Protein AF-A0A7W9KQ62-F1 (afdb_monomer)

Sequence (85 aa):
MDTITGRRLYALAFLEHHTRKLHITGVTAHPTAQWAIQQARNLVCNLGSRVESLRFLLRYRDSKYTVSFDAVFAAEEVKALLSVP

pLDDT: mean 92.34, std 5.01, range [73.69, 97.94]

Organism: NCBI:txid103725

Radius of gyration: 13.38 Å; Cα contacts (8 Å, |Δi|>4): 113; chains: 1; bounding box: 34×25×34 Å

Foldseek 3Di:
DADPVRQDKDWDWDQDVPVRDIDTQDIDSDQALVNLLVSLLSVCVVCDCVLLVAAEDEDEPDPSCDPSSQVSSVVSNHYYDYDDD

Secondary structure (DSSP, 8-state):
-B-TTS-B-EEEEEEETTTTEEEEEEEESS--HHHHHHHHHHHHHHHGGGGGG--EEEE---TTS-HHHHHHHHTTTPEEEEPP-

Structure (mmCIF, N/CA/C/O backbone):
data_AF-A0A7W9KQ62-F1
#
_entry.id   AF-A0A7W9KQ62-F1
#
loop_
_atom_site.group_PDB
_atom_site.id
_atom_site.type_symbol
_atom_site.label_atom_id
_atom_site.label_alt_id
_atom_site.label_comp_id
_atom_site.label_asym_id
_atom_site.label_entity_id
_atom_site.label_seq_id
_atom_site.pdbx_PDB_ins_code
_atom_site.Cartn_x
_atom_site.Cartn_y
_atom_site.Cartn_z
_atom_site.occupancy
_atom_site.B_iso_or_equiv
_atom_site.auth_seq_id
_atom_site.auth_comp_id
_atom_site.auth_asym_id
_atom_site.auth_atom_id
_atom_site.pdbx_PDB_model_num
ATOM 1 N N . MET A 1 1 ? 7.206 9.383 -10.064 1.00 79.56 1 MET A N 1
ATOM 2 C CA . MET A 1 1 ? 8.204 10.451 -9.885 1.00 79.56 1 MET A CA 1
ATOM 3 C C . MET A 1 1 ? 9.347 10.158 -10.829 1.00 79.56 1 MET A C 1
ATOM 5 O O . MET A 1 1 ? 9.822 9.026 -10.852 1.00 79.56 1 MET A O 1
ATOM 9 N N . ASP A 1 2 ? 9.710 11.132 -11.646 1.00 81.06 2 ASP A N 1
ATOM 10 C CA . ASP A 1 2 ? 10.792 10.978 -12.610 1.00 81.06 2 ASP A CA 1
ATOM 11 C C . ASP A 1 2 ? 12.082 11.482 -11.967 1.00 81.06 2 ASP A C 1
ATOM 13 O O . ASP A 1 2 ? 12.100 12.526 -11.312 1.00 81.06 2 ASP A O 1
ATOM 17 N N . THR A 1 3 ? 13.143 10.688 -12.060 1.00 83.31 3 THR A N 1
ATOM 18 C CA . THR A 1 3 ? 14.456 11.059 -11.534 1.00 83.31 3 THR A CA 1
ATOM 19 C C . THR A 1 3 ? 15.245 11.832 -12.583 1.00 83.31 3 THR A C 1
ATOM 21 O O . THR A 1 3 ? 15.037 11.670 -13.784 1.00 83.31 3 THR A O 1
ATOM 24 N N . ILE A 1 4 ? 16.244 12.597 -12.137 1.00 77.31 4 ILE A N 1
ATOM 25 C CA . ILE A 1 4 ? 17.213 13.277 -13.016 1.00 77.31 4 ILE A CA 1
ATOM 26 C C . ILE A 1 4 ? 17.947 12.319 -13.975 1.00 77.31 4 ILE A C 1
ATOM 28 O O . ILE A 1 4 ? 18.476 12.741 -14.994 1.00 77.31 4 ILE A O 1
ATOM 32 N N . THR A 1 5 ? 17.963 11.019 -13.662 1.00 82.56 5 THR A N 1
ATOM 33 C CA . THR A 1 5 ? 18.557 9.949 -14.479 1.00 82.56 5 THR A CA 1
ATOM 34 C C . THR A 1 5 ? 17.578 9.322 -15.479 1.00 82.56 5 THR A C 1
ATOM 36 O O . THR A 1 5 ? 17.898 8.297 -16.078 1.00 82.56 5 THR A O 1
ATOM 39 N N . GLY A 1 6 ? 16.377 9.888 -15.641 1.00 81.75 6 GLY A N 1
ATOM 40 C CA . GLY A 1 6 ? 15.351 9.389 -16.563 1.00 81.75 6 GLY A CA 1
ATOM 41 C C . GLY A 1 6 ? 14.659 8.102 -16.100 1.00 81.75 6 GLY A C 1
ATOM 42 O O . GLY A 1 6 ? 14.027 7.420 -16.904 1.00 81.75 6 GLY A O 1
ATOM 43 N N . ARG A 1 7 ? 14.775 7.733 -14.816 1.00 86.56 7 ARG A N 1
ATOM 44 C CA . ARG A 1 7 ? 14.099 6.556 -14.254 1.00 86.56 7 ARG A CA 1
ATOM 45 C C . ARG A 1 7 ? 12.796 6.966 -13.588 1.00 86.56 7 ARG A C 1
ATOM 47 O O . ARG A 1 7 ? 12.743 7.931 -12.830 1.00 86.56 7 ARG A O 1
ATOM 54 N N . ARG A 1 8 ? 11.752 6.176 -13.820 1.00 91.38 8 ARG A N 1
ATOM 55 C CA . ARG A 1 8 ? 10.460 6.363 -13.165 1.00 91.38 8 ARG A CA 1
ATOM 56 C C . ARG A 1 8 ? 10.395 5.536 -11.892 1.00 91.38 8 ARG A C 1
ATOM 58 O O . ARG A 1 8 ? 10.533 4.317 -11.930 1.00 91.38 8 ARG A O 1
ATOM 65 N N . LEU A 1 9 ? 10.161 6.202 -10.769 1.00 93.31 9 LEU A N 1
ATOM 66 C CA . LEU A 1 9 ? 9.856 5.559 -9.497 1.00 93.31 9 LEU A CA 1
ATOM 67 C C . LEU A 1 9 ? 8.375 5.733 -9.160 1.00 93.31 9 LEU A C 1
ATOM 69 O O . LEU A 1 9 ? 7.745 6.747 -9.479 1.00 93.31 9 LEU A O 1
ATOM 73 N N . TYR A 1 10 ? 7.834 4.747 -8.467 1.00 92.25 10 TYR A N 1
ATOM 74 C CA . TYR A 1 10 ? 6.457 4.684 -8.013 1.00 92.25 10 TYR A CA 1
ATOM 75 C C . TYR A 1 10 ? 6.448 4.641 -6.492 1.00 92.25 10 TYR A C 1
ATOM 77 O O . TYR A 1 10 ? 7.187 3.864 -5.894 1.00 92.25 10 TYR A O 1
ATOM 85 N N . ALA A 1 11 ? 5.617 5.477 -5.877 1.00 94.25 11 ALA A N 1
ATOM 86 C CA . ALA A 1 11 ? 5.332 5.415 -4.451 1.00 94.25 11 ALA A CA 1
ATOM 87 C C . ALA A 1 11 ? 3.960 4.778 -4.244 1.00 94.25 11 ALA A C 1
ATOM 89 O O . ALA A 1 11 ? 3.030 5.088 -4.992 1.00 94.25 11 ALA A O 1
ATOM 90 N N . LEU A 1 12 ? 3.829 3.932 -3.223 1.00 94.81 12 LEU A N 1
ATOM 91 C CA . LEU A 1 12 ? 2.517 3.529 -2.729 1.00 94.81 12 LEU A CA 1
ATOM 92 C C . LEU A 1 12 ? 2.145 4.422 -1.550 1.00 94.81 12 LEU A C 1
ATOM 94 O O . LEU A 1 12 ? 2.930 4.579 -0.612 1.00 94.81 12 LEU A O 1
ATOM 98 N N . ALA A 1 13 ? 0.963 5.024 -1.634 1.00 93.50 13 ALA A N 1
ATOM 99 C CA . ALA A 1 13 ? 0.473 5.963 -0.645 1.00 93.50 13 ALA A CA 1
ATOM 100 C C . ALA A 1 13 ? -0.978 5.655 -0.268 1.00 93.50 13 ALA A C 1
ATOM 102 O O . ALA A 1 13 ? -1.780 5.271 -1.120 1.00 93.50 13 ALA A O 1
ATOM 103 N N . PHE A 1 14 ? -1.301 5.867 1.002 1.00 94.00 14 PHE A N 1
ATOM 104 C CA . PHE A 1 14 ? -2.627 5.691 1.581 1.00 94.00 14 PHE A CA 1
ATOM 105 C C . PHE A 1 14 ? -3.028 6.985 2.270 1.00 94.00 14 PHE A C 1
ATOM 107 O O . PHE A 1 14 ? -2.270 7.519 3.076 1.00 94.00 14 PHE A O 1
ATOM 114 N N . LEU A 1 15 ? -4.206 7.504 1.944 1.00 93.88 15 LEU A N 1
ATOM 115 C CA . LEU A 1 15 ? -4.740 8.696 2.585 1.00 93.88 15 LEU A CA 1
ATOM 116 C C . LEU A 1 15 ? -5.792 8.273 3.605 1.00 93.88 15 LEU A C 1
ATOM 118 O O . LEU A 1 15 ? -6.847 7.757 3.236 1.00 93.88 15 LEU A O 1
ATOM 122 N N . GLU A 1 16 ? -5.517 8.513 4.880 1.00 92.94 16 GLU A N 1
ATOM 123 C CA . GLU A 1 16 ? -6.515 8.361 5.928 1.00 92.94 16 GLU A CA 1
ATOM 124 C C . GLU A 1 16 ? -7.554 9.480 5.778 1.00 92.94 16 GLU A C 1
ATOM 126 O O . GLU A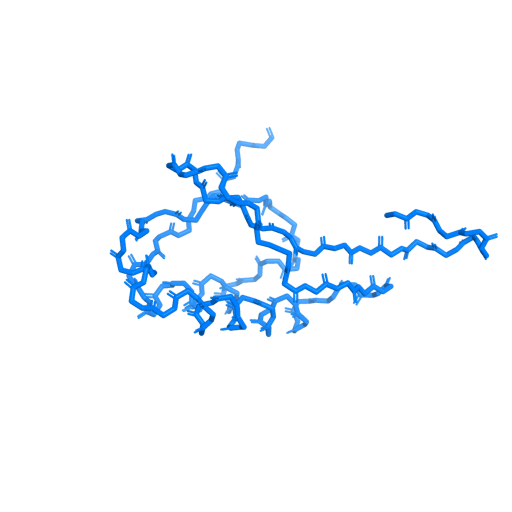 1 16 ? -7.242 10.661 5.923 1.00 92.94 16 GLU A O 1
ATOM 131 N N . HIS A 1 17 ? -8.797 9.126 5.445 1.00 90.38 17 HIS A N 1
ATOM 132 C CA . HIS A 1 17 ? -9.806 10.112 5.046 1.00 90.38 17 HIS A CA 1
ATOM 133 C C . HIS A 1 17 ? -10.165 11.101 6.167 1.00 90.38 17 HIS A C 1
ATOM 135 O O . HIS A 1 17 ? -10.292 12.298 5.916 1.00 90.38 17 HIS A O 1
ATOM 141 N N . HIS A 1 18 ? -10.318 10.615 7.404 1.00 87.69 18 HIS A N 1
ATOM 142 C CA . HIS A 1 18 ? -10.775 11.443 8.523 1.00 87.69 18 HIS A CA 1
ATOM 143 C C . HIS A 1 18 ? -9.736 12.494 8.936 1.00 87.69 18 HIS A C 1
ATOM 145 O O . HIS A 1 18 ? -10.065 13.666 9.098 1.00 87.69 18 HIS A O 1
ATOM 151 N N . THR A 1 19 ? -8.474 12.086 9.057 1.00 90.31 19 THR A N 1
ATOM 152 C CA . THR A 1 19 ? -7.370 12.950 9.504 1.00 90.31 19 THR A CA 1
ATOM 153 C C . THR A 1 19 ? -6.642 13.636 8.351 1.00 90.31 19 THR A C 1
ATOM 155 O O . THR A 1 19 ? -5.798 14.500 8.582 1.00 90.31 19 THR A O 1
ATOM 158 N N . ARG A 1 20 ? -6.938 13.241 7.104 1.00 91.81 20 ARG A N 1
ATOM 159 C CA . ARG A 1 20 ? -6.191 13.611 5.891 1.00 91.81 20 ARG A CA 1
ATOM 160 C C . ARG A 1 20 ? -4.698 13.291 5.993 1.00 91.81 20 ARG A C 1
ATOM 162 O O . ARG A 1 20 ? -3.876 13.925 5.329 1.00 91.81 20 ARG A O 1
ATOM 169 N N . LYS A 1 21 ? -4.331 12.310 6.820 1.00 92.06 21 LYS A N 1
ATOM 170 C CA . LYS A 1 21 ? -2.943 11.894 6.982 1.00 92.06 21 LYS A CA 1
ATOM 171 C C . LYS A 1 21 ? -2.533 11.012 5.808 1.00 92.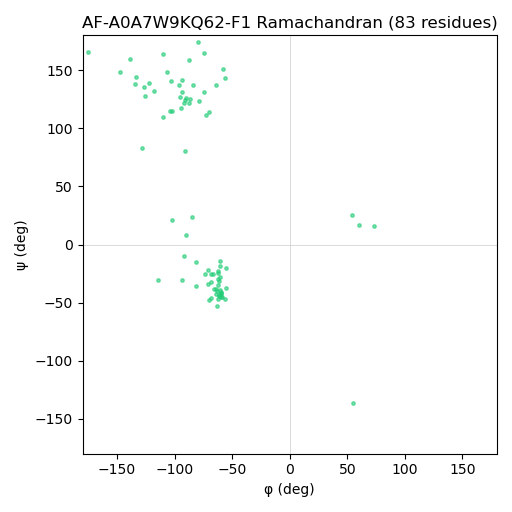06 21 LYS A C 1
ATOM 173 O O . LYS A 1 21 ? -3.162 9.994 5.529 1.00 92.06 21 LYS A O 1
ATOM 178 N N . LEU A 1 22 ? -1.471 11.411 5.112 1.00 93.19 22 LEU A N 1
ATOM 179 C CA . LEU A 1 22 ? -0.889 10.623 4.030 1.00 93.19 22 LEU A CA 1
ATOM 180 C C . LEU A 1 22 ? 0.181 9.680 4.588 1.00 93.19 22 LEU A C 1
ATOM 182 O O . LEU A 1 22 ? 1.134 10.116 5.232 1.00 93.19 22 LEU A O 1
ATOM 186 N N . HIS A 1 23 ? 0.045 8.394 4.296 1.00 92.94 23 HIS A N 1
ATOM 187 C CA . HIS A 1 23 ? 0.989 7.343 4.646 1.00 92.94 23 HIS A CA 1
ATOM 188 C C . HIS A 1 23 ? 1.671 6.848 3.376 1.00 92.94 23 HIS A C 1
ATOM 190 O O . HIS A 1 23 ? 1.040 6.195 2.548 1.00 92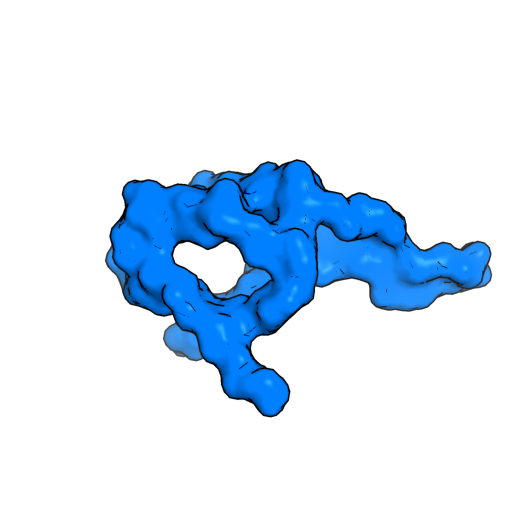.94 23 HIS A O 1
ATOM 196 N N . ILE A 1 24 ? 2.957 7.150 3.215 1.00 93.75 24 ILE A N 1
ATOM 197 C CA . ILE A 1 24 ? 3.774 6.601 2.129 1.00 93.75 24 ILE A CA 1
ATOM 198 C C . ILE A 1 24 ? 4.491 5.374 2.677 1.00 93.75 24 ILE A C 1
ATOM 200 O O . ILE A 1 24 ? 5.275 5.485 3.615 1.00 93.75 24 ILE A O 1
ATOM 204 N N . THR A 1 25 ? 4.212 4.204 2.112 1.00 93.75 25 THR A N 1
ATOM 205 C CA . THR A 1 25 ? 4.713 2.930 2.652 1.00 93.75 25 THR A CA 1
ATOM 206 C C . THR A 1 25 ? 6.023 2.504 2.003 1.00 93.75 25 THR A C 1
ATOM 208 O O . THR A 1 25 ? 6.864 1.899 2.658 1.00 93.75 25 THR A O 1
ATOM 211 N N . GLY A 1 26 ? 6.237 2.867 0.735 1.00 93.12 26 GLY A N 1
ATOM 212 C CA . GLY A 1 26 ? 7.481 2.565 0.038 1.00 93.12 26 GLY A CA 1
ATOM 213 C C . GLY A 1 26 ? 7.563 3.175 -1.356 1.00 93.12 26 GLY A C 1
ATOM 214 O O . GLY A 1 26 ? 6.557 3.595 -1.933 1.00 93.12 26 GLY A O 1
ATOM 215 N N . VAL A 1 27 ? 8.782 3.176 -1.902 1.00 95.06 27 VAL A N 1
ATOM 216 C CA . VAL A 1 27 ? 9.109 3.649 -3.253 1.00 95.06 27 VAL A CA 1
ATOM 217 C C . VAL A 1 27 ? 9.860 2.554 -4.012 1.00 95.06 27 VAL A C 1
ATOM 219 O O . VAL A 1 27 ? 10.761 1.927 -3.463 1.00 95.06 27 VAL A O 1
ATOM 222 N N . THR A 1 28 ? 9.498 2.310 -5.272 1.00 94.38 28 THR A N 1
ATOM 223 C CA . THR A 1 28 ? 10.140 1.299 -6.127 1.00 94.38 28 THR A CA 1
ATOM 224 C C . THR A 1 28 ? 10.139 1.712 -7.597 1.00 94.38 28 THR A C 1
ATOM 226 O O . THR A 1 28 ? 9.215 2.369 -8.069 1.00 94.38 28 THR A O 1
ATOM 229 N N . ALA A 1 29 ? 11.157 1.294 -8.350 1.00 94.50 29 ALA A N 1
ATOM 230 C CA . ALA A 1 29 ? 11.146 1.390 -9.813 1.00 94.50 29 ALA A CA 1
ATOM 231 C C . ALA A 1 29 ? 10.202 0.356 -10.456 1.00 94.50 29 ALA A C 1
ATOM 233 O O . ALA A 1 29 ? 9.684 0.577 -11.546 1.00 94.50 29 ALA A O 1
ATOM 234 N N . HIS A 1 30 ? 9.953 -0.759 -9.763 1.00 93.56 30 HIS A N 1
ATOM 235 C CA . HIS A 1 30 ? 9.220 -1.911 -10.285 1.00 93.56 30 HIS A CA 1
ATOM 236 C C . HIS A 1 30 ? 8.100 -2.298 -9.310 1.00 93.56 30 HIS A C 1
ATOM 238 O O . HIS A 1 30 ? 8.294 -3.162 -8.450 1.00 93.56 30 HIS A O 1
ATOM 244 N N . PRO A 1 31 ? 6.934 -1.633 -9.375 1.00 93.81 31 PRO A N 1
ATOM 245 C CA . PRO A 1 31 ? 5.809 -1.967 -8.515 1.00 93.81 31 PRO A CA 1
ATOM 246 C C . PRO A 1 31 ? 5.193 -3.291 -8.980 1.00 93.81 31 PRO A C 1
ATOM 248 O O . PRO A 1 31 ? 4.602 -3.378 -10.056 1.00 93.81 31 PRO A O 1
ATOM 251 N N . THR A 1 32 ? 5.339 -4.331 -8.161 1.00 96.31 32 THR A N 1
ATOM 252 C CA . THR A 1 32 ? 4.742 -5.657 -8.377 1.00 96.31 32 THR A CA 1
ATOM 253 C C . THR A 1 32 ? 3.631 -5.918 -7.362 1.00 96.31 32 THR A C 1
ATOM 255 O O . THR A 1 32 ? 3.554 -5.248 -6.330 1.0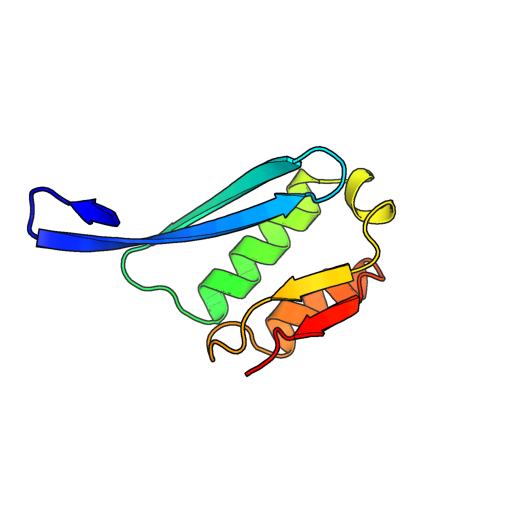0 96.31 32 THR A O 1
ATOM 258 N N . ALA A 1 33 ? 2.786 -6.919 -7.621 1.00 96.88 33 ALA A N 1
ATOM 259 C CA . ALA A 1 33 ? 1.756 -7.336 -6.669 1.00 96.88 33 ALA A CA 1
ATOM 260 C C . ALA A 1 33 ? 2.357 -7.780 -5.323 1.00 96.88 33 ALA A C 1
ATOM 262 O O . ALA A 1 33 ? 1.908 -7.338 -4.270 1.00 96.88 33 ALA A O 1
ATOM 263 N N . GLN A 1 34 ? 3.425 -8.588 -5.344 1.00 97.62 34 GLN A N 1
ATOM 264 C CA . GLN A 1 34 ? 4.114 -9.027 -4.124 1.00 97.62 34 GLN A CA 1
ATOM 265 C C . GLN A 1 34 ? 4.652 -7.843 -3.315 1.00 97.62 34 GLN A C 1
ATOM 267 O O . GLN A 1 34 ? 4.506 -7.804 -2.093 1.00 97.62 34 GLN A O 1
ATOM 272 N N . TRP A 1 35 ? 5.246 -6.858 -3.995 1.00 97.62 35 TRP A N 1
ATOM 273 C CA . TRP A 1 35 ? 5.711 -5.644 -3.338 1.00 97.62 35 TRP A CA 1
ATOM 274 C C . TRP A 1 35 ? 4.545 -4.874 -2.707 1.00 97.62 35 TRP A C 1
ATOM 276 O O . TRP A 1 35 ? 4.633 -4.519 -1.533 1.00 97.62 35 TRP A O 1
ATOM 286 N N . ALA A 1 36 ? 3.437 -4.683 -3.432 1.00 97.38 36 ALA A N 1
ATOM 287 C CA . ALA A 1 36 ? 2.253 -3.992 -2.921 1.00 97.38 36 ALA A CA 1
ATOM 288 C C . ALA A 1 36 ? 1.659 -4.689 -1.684 1.00 97.38 36 ALA A C 1
ATOM 290 O O . ALA A 1 36 ? 1.329 -4.015 -0.710 1.00 97.38 36 ALA A O 1
ATOM 291 N N . ILE A 1 37 ? 1.585 -6.026 -1.677 1.00 97.94 37 ILE A N 1
ATOM 292 C CA . ILE A 1 37 ? 1.125 -6.815 -0.519 1.00 97.94 37 ILE A CA 1
ATOM 293 C C . ILE A 1 37 ? 2.014 -6.551 0.699 1.00 97.94 37 ILE A C 1
ATOM 295 O O . ILE A 1 37 ? 1.508 -6.315 1.795 1.00 97.94 37 ILE A O 1
ATOM 299 N N . GLN A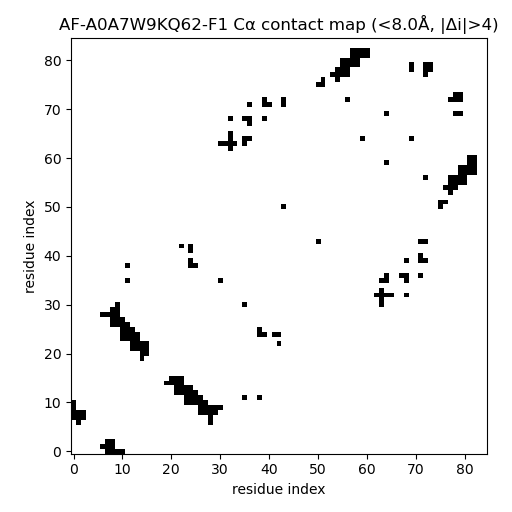 1 38 ? 3.338 -6.550 0.523 1.00 97.50 38 GLN A N 1
ATOM 300 C CA . GLN A 1 38 ? 4.243 -6.273 1.636 1.00 97.50 38 GLN A CA 1
ATOM 301 C C . GLN A 1 38 ? 4.091 -4.836 2.146 1.00 97.50 38 GLN A C 1
ATOM 303 O O . GLN A 1 38 ? 4.108 -4.606 3.351 1.00 97.50 38 GLN A O 1
ATOM 308 N N . GLN A 1 39 ? 3.885 -3.873 1.247 1.00 97.44 39 GLN A N 1
ATOM 309 C CA . GLN A 1 39 ? 3.627 -2.491 1.635 1.00 97.44 39 GLN A CA 1
ATOM 310 C C . GLN A 1 39 ? 2.312 -2.327 2.413 1.00 97.44 39 GLN A C 1
ATOM 312 O O . GLN A 1 39 ? 2.285 -1.585 3.393 1.00 97.44 39 GLN A O 1
ATOM 317 N N . ALA A 1 40 ? 1.253 -3.051 2.040 1.00 96.44 40 ALA A N 1
ATOM 318 C CA . ALA A 1 40 ? 0.008 -3.089 2.807 1.00 96.44 40 ALA A CA 1
ATOM 319 C C . ALA A 1 40 ? 0.223 -3.645 4.222 1.00 96.44 40 ALA A C 1
ATOM 321 O O . ALA A 1 40 ? -0.241 -3.052 5.191 1.00 96.44 40 ALA A O 1
ATOM 322 N N . ARG A 1 41 ? 0.991 -4.734 4.362 1.00 96.19 41 ARG A N 1
ATOM 323 C CA . ARG A 1 41 ? 1.322 -5.308 5.681 1.00 96.19 41 ARG A CA 1
ATOM 324 C C . ARG A 1 41 ? 2.097 -4.322 6.546 1.00 96.19 41 ARG A C 1
ATOM 326 O O . ARG A 1 41 ? 1.796 -4.165 7.725 1.00 96.19 41 ARG A O 1
ATOM 333 N N . ASN A 1 42 ? 3.070 -3.634 5.948 1.00 95.56 42 ASN A N 1
ATOM 334 C CA . ASN A 1 42 ? 3.845 -2.611 6.640 1.00 95.56 42 ASN A CA 1
ATOM 335 C C . ASN A 1 42 ? 2.945 -1.470 7.137 1.00 95.56 42 ASN A C 1
ATOM 337 O O . ASN A 1 42 ? 3.147 -0.986 8.247 1.00 95.56 42 ASN A O 1
ATOM 341 N N . LEU A 1 43 ? 1.945 -1.058 6.346 1.00 94.88 43 LEU A N 1
ATOM 342 C CA . LEU A 1 43 ? 0.981 -0.039 6.759 1.00 94.88 43 LEU A CA 1
ATOM 343 C C . LEU A 1 43 ? 0.152 -0.489 7.956 1.00 94.88 43 LEU A C 1
ATOM 345 O O . LEU A 1 43 ? 0.091 0.244 8.935 1.00 94.88 43 LEU A O 1
ATOM 349 N N . VAL A 1 44 ? -0.478 -1.663 7.874 1.00 94.50 44 VAL A N 1
ATOM 350 C CA . VAL A 1 44 ? -1.313 -2.201 8.959 1.00 94.50 44 VAL A CA 1
ATOM 351 C C . VAL A 1 44 ? -0.503 -2.291 10.253 1.00 94.50 44 VAL A C 1
ATOM 353 O O . VAL A 1 44 ? -0.919 -1.766 11.282 1.00 94.50 44 VAL A O 1
ATOM 356 N N . CYS A 1 45 ? 0.718 -2.825 10.171 1.00 93.06 45 CYS A N 1
ATOM 357 C CA . CYS A 1 45 ? 1.640 -2.882 11.302 1.00 93.06 45 CYS A CA 1
ATOM 358 C C . CYS A 1 45 ? 1.983 -1.483 11.858 1.00 93.06 45 CYS A C 1
ATOM 360 O O . CYS A 1 45 ? 2.015 -1.287 13.069 1.00 93.06 45 CYS A O 1
ATOM 362 N N . ASN A 1 46 ? 2.198 -0.484 10.992 1.00 91.75 46 ASN A N 1
ATOM 363 C CA . ASN A 1 46 ? 2.499 0.890 11.410 1.00 91.75 46 ASN A CA 1
ATOM 364 C C . ASN A 1 46 ? 1.294 1.614 12.034 1.00 91.75 46 ASN A C 1
ATOM 366 O O . ASN A 1 46 ? 1.470 2.434 12.935 1.00 91.75 46 ASN A O 1
ATOM 370 N N . LEU A 1 47 ? 0.081 1.333 11.553 1.00 90.12 47 LEU A N 1
ATOM 371 C CA . LEU A 1 47 ? -1.150 1.895 12.102 1.00 90.12 47 LEU A CA 1
ATOM 372 C C . LEU A 1 47 ? -1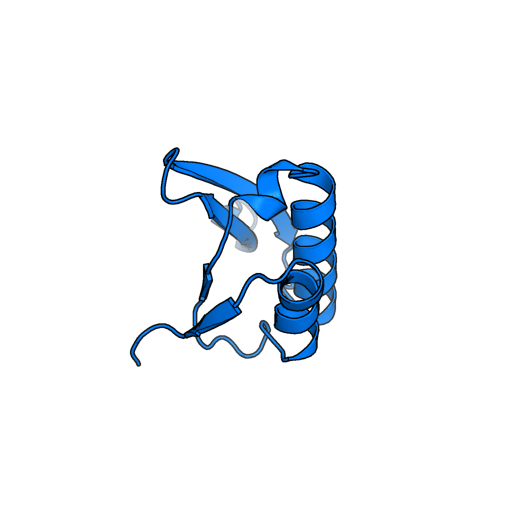.441 1.344 13.503 1.00 90.12 47 LEU A C 1
ATOM 374 O O . LEU A 1 47 ? -1.978 2.083 14.334 1.00 90.12 47 LEU A O 1
ATOM 378 N N . GLY A 1 48 ? -1.063 0.092 13.782 1.00 89.19 48 GLY A N 1
ATOM 379 C CA . GLY A 1 48 ? -1.366 -0.570 15.051 1.00 89.19 48 GLY A CA 1
ATOM 380 C C . GLY A 1 48 ? -2.870 -0.531 15.328 1.00 89.19 48 GLY A C 1
ATOM 381 O O . GLY A 1 48 ? -3.666 -0.662 14.404 1.00 89.19 48 GLY A O 1
ATOM 382 N N . SER A 1 49 ? -3.272 -0.225 16.565 1.00 86.44 49 SER A N 1
ATOM 383 C CA . SER A 1 49 ? -4.695 -0.135 16.949 1.00 86.44 49 SER A CA 1
ATOM 384 C C . SER A 1 49 ? -5.501 0.919 16.180 1.00 86.44 49 SER A C 1
ATOM 386 O O . SER A 1 49 ? -6.727 0.897 16.194 1.00 86.44 49 SER A O 1
ATOM 388 N N . ARG A 1 50 ? -4.855 1.848 15.458 1.00 85.19 50 ARG A N 1
ATOM 389 C CA . ARG A 1 50 ? -5.580 2.817 14.617 1.00 85.19 50 ARG A CA 1
ATOM 390 C C . ARG A 1 50 ? -6.293 2.143 13.450 1.00 85.19 50 ARG A C 1
ATOM 392 O O . ARG A 1 50 ? -7.272 2.703 12.961 1.00 85.19 50 ARG A O 1
ATOM 399 N N . VAL A 1 51 ? -5.821 0.976 13.002 1.00 86.81 51 VAL A N 1
ATOM 400 C CA . VAL A 1 51 ? -6.453 0.237 11.902 1.00 86.81 51 VAL A CA 1
ATOM 401 C C . VAL A 1 51 ? -7.893 -0.162 12.242 1.00 86.81 51 VAL A C 1
ATOM 403 O O . VAL A 1 51 ? -8.745 -0.092 11.366 1.00 86.81 51 VAL A O 1
ATOM 406 N N . GLU A 1 52 ? -8.194 -0.412 13.521 1.00 85.44 52 GLU A N 1
ATOM 407 C CA . GLU A 1 52 ? -9.532 -0.766 14.028 1.00 85.44 52 GLU A CA 1
ATOM 408 C C . GLU A 1 52 ? -10.572 0.348 13.805 1.00 85.44 52 GLU A C 1
ATOM 410 O O . GLU A 1 52 ? -11.778 0.109 13.762 1.00 85.44 52 GLU A O 1
ATOM 415 N N . SER A 1 53 ? -10.120 1.598 13.648 1.00 86.69 53 SER A N 1
ATOM 416 C CA . SER A 1 53 ? -11.002 2.731 13.337 1.00 86.69 53 SER A CA 1
ATOM 417 C C . SER A 1 53 ? -11.346 2.839 11.845 1.00 86.69 53 SER A C 1
ATOM 419 O O . SER A 1 53 ? -12.284 3.553 11.466 1.00 86.69 53 SER A O 1
ATOM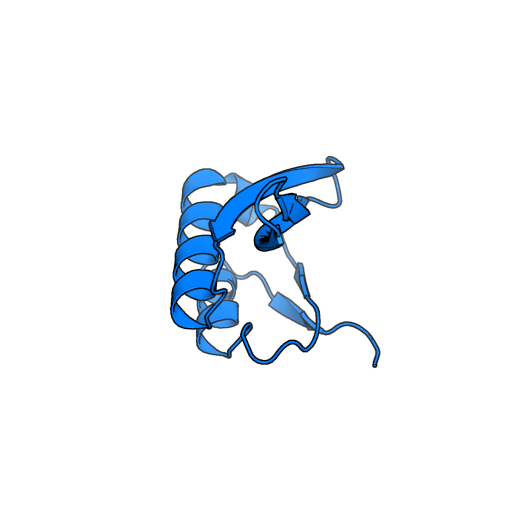 421 N N . LEU A 1 54 ? -10.600 2.140 10.986 1.00 90.31 54 LEU A N 1
ATOM 422 C CA . LEU A 1 54 ? -10.812 2.124 9.546 1.00 90.31 54 LEU A CA 1
ATOM 423 C C . LEU A 1 54 ? -11.884 1.091 9.201 1.00 90.31 54 LEU A C 1
ATOM 425 O O . LEU A 1 54 ? -11.894 -0.017 9.711 1.00 90.31 54 LEU A O 1
ATOM 429 N N . ARG A 1 55 ? -12.796 1.451 8.293 1.00 93.06 55 ARG A N 1
ATOM 430 C CA . ARG A 1 55 ? -13.868 0.541 7.837 1.00 93.06 55 ARG A CA 1
ATOM 431 C C . ARG A 1 55 ? -13.738 0.154 6.375 1.00 93.06 55 ARG A C 1
ATOM 433 O O . ARG A 1 55 ? -14.145 -0.932 5.973 1.00 93.06 55 ARG A O 1
ATOM 440 N N . PHE A 1 56 ? -13.186 1.059 5.572 1.00 95.00 56 PHE A N 1
ATOM 441 C CA . PHE A 1 56 ? -13.107 0.900 4.130 1.00 95.00 56 PHE A CA 1
ATOM 442 C C . PHE A 1 56 ? -11.718 1.250 3.616 1.00 95.00 56 PHE A C 1
ATOM 444 O O . PHE A 1 56 ? -11.142 2.269 3.996 1.00 95.00 56 PHE A O 1
ATOM 451 N N . LEU A 1 57 ? -11.236 0.437 2.684 1.00 95.50 57 LEU A N 1
ATOM 452 C CA . LEU A 1 57 ? -10.124 0.765 1.808 1.00 95.50 57 LEU A CA 1
ATOM 453 C C . LEU A 1 57 ? -10.689 1.097 0.429 1.00 95.50 57 LEU A C 1
ATOM 455 O O . LEU A 1 57 ? -11.213 0.215 -0.243 1.00 95.50 57 LEU A O 1
ATOM 459 N N . LEU A 1 58 ? -10.548 2.343 -0.022 1.00 94.69 58 LEU A N 1
ATOM 460 C CA . LEU A 1 58 ? -10.835 2.701 -1.409 1.00 94.69 58 LEU A CA 1
ATOM 461 C C . LEU A 1 58 ? -9.561 2.560 -2.240 1.00 94.69 58 LEU A C 1
ATOM 463 O O . LEU A 1 58 ? -8.546 3.188 -1.934 1.00 94.69 58 LEU A O 1
ATOM 467 N N . ARG A 1 59 ? -9.613 1.767 -3.309 1.00 94.25 59 ARG A N 1
ATOM 468 C CA . ARG A 1 59 ? -8.472 1.592 -4.212 1.00 94.25 59 ARG A CA 1
ATOM 469 C C . ARG A 1 59 ? -8.872 1.560 -5.681 1.00 94.25 59 ARG A C 1
ATOM 471 O O . ARG A 1 59 ? -10.006 1.249 -6.041 1.00 94.25 59 ARG A O 1
ATOM 478 N N . TYR A 1 60 ? -7.890 1.824 -6.536 1.00 90.25 60 TYR A N 1
ATOM 479 C CA . TYR A 1 60 ? -8.020 1.679 -7.982 1.00 90.25 60 TYR A CA 1
ATOM 480 C C . TYR A 1 60 ? -8.010 0.208 -8.417 1.00 90.25 60 TYR A C 1
ATOM 482 O O . TYR A 1 60 ? -7.592 -0.690 -7.678 1.00 90.25 60 TYR A O 1
ATOM 490 N N . ARG A 1 61 ? -8.438 -0.030 -9.658 1.00 90.94 61 ARG A N 1
ATOM 491 C CA . ARG A 1 61 ? -8.512 -1.356 -10.295 1.00 90.94 61 ARG A CA 1
ATOM 492 C C . ARG A 1 61 ? -7.192 -1.817 -10.939 1.00 90.94 61 ARG A C 1
ATOM 494 O O . ARG A 1 61 ? -7.212 -2.641 -11.845 1.00 90.94 61 ARG A O 1
ATOM 501 N N . ASP A 1 62 ? -6.047 -1.295 -10.495 1.00 91.25 62 ASP A N 1
ATOM 502 C CA . ASP A 1 62 ? -4.734 -1.724 -11.003 1.00 91.25 62 ASP A CA 1
ATOM 503 C C . ASP A 1 62 ? -4.486 -3.204 -10.654 1.00 91.25 62 ASP A C 1
ATOM 505 O O . ASP A 1 62 ? -4.760 -3.642 -9.533 1.00 91.25 62 ASP A O 1
ATOM 509 N N . SER A 1 63 ? -3.945 -3.969 -11.606 1.00 91.38 63 SER A N 1
ATOM 510 C CA . SER A 1 63 ? -3.699 -5.412 -11.482 1.00 91.38 63 SER A CA 1
ATOM 511 C C . SER A 1 63 ? -2.743 -5.792 -10.347 1.00 91.38 63 SER A C 1
ATOM 513 O O . SER A 1 63 ? -2.729 -6.943 -9.911 1.00 91.38 63 SER A O 1
ATOM 515 N N . LYS A 1 64 ? -1.953 -4.840 -9.839 1.00 92.06 64 LYS A N 1
ATOM 516 C CA . LYS A 1 64 ? -1.052 -5.043 -8.693 1.00 92.06 64 LYS A CA 1
ATOM 517 C C . LYS A 1 64 ? -1.808 -5.188 -7.369 1.00 92.06 64 LYS A C 1
ATOM 519 O O . LYS A 1 64 ? -1.262 -5.768 -6.433 1.00 92.06 64 LYS A O 1
ATOM 524 N N . TYR A 1 65 ? -3.043 -4.693 -7.282 1.00 92.75 65 TYR A N 1
ATOM 525 C CA . TYR A 1 65 ? -3.894 -4.817 -6.098 1.00 92.75 65 TYR A CA 1
ATOM 526 C C . TYR A 1 65 ? -4.750 -6.080 -6.200 1.00 92.75 65 TYR A C 1
ATOM 528 O O . TYR A 1 65 ? -5.909 -6.060 -6.622 1.00 92.75 65 TYR A O 1
ATOM 536 N N . THR A 1 66 ? -4.122 -7.202 -5.867 1.00 96.19 66 THR A N 1
ATOM 537 C CA . THR A 1 66 ? -4.711 -8.539 -5.968 1.00 96.19 66 THR A CA 1
ATOM 538 C C . THR A 1 66 ? -5.635 -8.856 -4.791 1.00 96.19 66 THR A C 1
ATOM 540 O O . THR A 1 66 ? -5.682 -8.137 -3.797 1.00 96.19 66 THR A O 1
ATOM 543 N N . VAL A 1 67 ? -6.318 -10.001 -4.851 1.00 96.25 67 VAL A N 1
ATOM 544 C CA . VAL A 1 67 ? -7.097 -10.525 -3.714 1.00 96.25 67 VAL A CA 1
ATOM 545 C C . VAL A 1 67 ? -6.228 -10.675 -2.461 1.00 96.25 67 VAL A C 1
ATOM 547 O O . VAL A 1 67 ? -6.668 -10.360 -1.363 1.00 96.25 67 VAL A O 1
ATOM 550 N N . SER A 1 68 ? -4.967 -11.091 -2.608 1.00 97.50 68 SER A N 1
ATOM 551 C CA . SER A 1 68 ? -4.032 -11.195 -1.481 1.00 97.50 68 SER A CA 1
ATOM 552 C C . SER A 1 68 ? -3.634 -9.839 -0.899 1.00 97.50 68 SER A C 1
ATOM 554 O O . SER A 1 68 ? -3.267 -9.777 0.269 1.00 97.50 68 SER A O 1
ATOM 556 N N . PHE A 1 69 ? -3.689 -8.763 -1.688 1.00 97.31 69 PHE A N 1
ATOM 557 C CA . PHE A 1 69 ? -3.512 -7.404 -1.180 1.00 97.31 69 PHE A CA 1
ATOM 558 C C . PHE A 1 69 ? -4.718 -6.995 -0.331 1.00 97.31 69 PHE A C 1
ATOM 560 O O . PHE A 1 69 ? -4.539 -6.556 0.801 1.00 97.31 69 PHE A O 1
ATOM 567 N N . ASP A 1 70 ? -5.936 -7.221 -0.832 1.00 96.94 70 ASP A N 1
ATOM 568 C CA . ASP A 1 70 ? -7.170 -6.927 -0.090 1.00 96.94 70 ASP A CA 1
ATOM 569 C C . ASP A 1 70 ? -7.285 -7.763 1.193 1.00 96.94 70 ASP A C 1
ATOM 571 O O . ASP A 1 70 ? -7.745 -7.264 2.217 1.00 96.94 70 ASP A O 1
ATOM 575 N N . ALA A 1 71 ? -6.804 -9.009 1.169 1.00 97.75 71 ALA A N 1
ATOM 576 C CA . ALA A 1 71 ? -6.811 -9.907 2.320 1.00 97.75 71 ALA A CA 1
ATOM 577 C C . ALA A 1 71 ? -6.014 -9.371 3.522 1.00 97.75 71 ALA A C 1
ATOM 579 O O . ALA A 1 71 ? -6.353 -9.690 4.657 1.00 97.75 71 ALA A O 1
ATOM 580 N N . VAL A 1 72 ? -4.987 -8.540 3.295 1.00 97.19 72 VAL A N 1
ATOM 581 C CA . VAL A 1 72 ? -4.233 -7.893 4.384 1.00 97.19 72 VAL A CA 1
ATOM 582 C C . VAL A 1 72 ? -5.134 -6.964 5.194 1.00 97.19 72 VAL A C 1
ATOM 584 O O . VAL A 1 72 ? -5.034 -6.923 6.411 1.00 97.19 72 VAL A O 1
ATOM 587 N N . PHE A 1 73 ? -6.024 -6.239 4.520 1.00 96.25 73 PHE A N 1
ATOM 588 C CA . PHE A 1 73 ? -6.966 -5.320 5.154 1.00 96.25 73 PHE A CA 1
ATOM 589 C C . PHE A 1 73 ? -8.188 -6.058 5.701 1.00 96.25 73 PHE A C 1
ATOM 591 O O . PHE A 1 73 ? -8.672 -5.727 6.777 1.00 96.25 73 PHE A O 1
ATOM 598 N N . ALA A 1 74 ? -8.647 -7.101 5.005 1.00 96.88 74 ALA A N 1
ATOM 599 C CA . ALA A 1 74 ? -9.756 -7.929 5.469 1.00 96.88 74 ALA A CA 1
ATOM 600 C C . ALA A 1 74 ? -9.446 -8.657 6.789 1.00 96.88 74 ALA A C 1
ATOM 602 O O . ALA A 1 74 ? -10.362 -8.888 7.571 1.00 96.88 74 ALA A O 1
ATOM 603 N N . ALA A 1 75 ? -8.175 -8.991 7.048 1.00 95.88 75 ALA A N 1
ATOM 604 C CA . ALA A 1 75 ? -7.734 -9.544 8.331 1.00 95.88 75 ALA A CA 1
ATOM 605 C C . ALA A 1 75 ? -7.956 -8.577 9.512 1.00 95.88 75 ALA A C 1
ATOM 607 O O . ALA A 1 75 ? -8.121 -9.031 10.636 1.00 95.88 75 ALA A O 1
ATOM 608 N N . GLU A 1 76 ? -8.021 -7.274 9.232 1.00 95.62 76 GLU A N 1
ATOM 609 C CA . GLU A 1 76 ? -8.307 -6.197 10.188 1.00 95.62 76 GLU A CA 1
ATOM 610 C C . GLU A 1 76 ? -9.761 -5.701 10.065 1.00 95.62 76 GLU A C 1
ATOM 612 O O . GLU A 1 76 ? -10.071 -4.561 10.397 1.00 95.62 76 GLU A O 1
ATOM 617 N N . GLU A 1 77 ? -10.649 -6.520 9.488 1.00 95.62 77 GLU A N 1
ATOM 618 C CA . GLU A 1 77 ? -12.066 -6.206 9.246 1.00 95.62 77 GLU A CA 1
ATOM 619 C C . GLU A 1 77 ? -12.314 -4.977 8.340 1.00 95.62 77 GLU A C 1
ATOM 621 O O . GLU A 1 77 ? -13.433 -4.467 8.232 1.00 95.62 77 GLU A O 1
ATOM 626 N N . VAL A 1 78 ? -11.294 -4.531 7.597 1.00 96.31 78 VAL A N 1
ATOM 627 C CA . VAL A 1 78 ? -11.391 -3.414 6.650 1.00 96.31 78 VAL A CA 1
ATOM 628 C C . VAL A 1 78 ? -11.845 -3.917 5.279 1.00 96.31 78 VAL A C 1
ATOM 630 O O . VAL A 1 78 ? -11.182 -4.724 4.622 1.00 96.31 78 VAL A O 1
ATOM 633 N N . LYS A 1 79 ? -12.965 -3.384 4.780 1.00 96.81 79 LYS A N 1
ATOM 634 C CA . LYS A 1 79 ? -13.543 -3.789 3.491 1.00 96.81 79 LYS A CA 1
ATOM 635 C C . LYS A 1 79 ? -12.939 -3.018 2.315 1.00 96.81 79 LYS A C 1
ATOM 637 O O . LYS A 1 79 ? -13.025 -1.792 2.255 1.00 96.81 79 LYS A O 1
ATOM 642 N N . ALA A 1 80 ? -12.422 -3.735 1.319 1.00 95.75 80 ALA A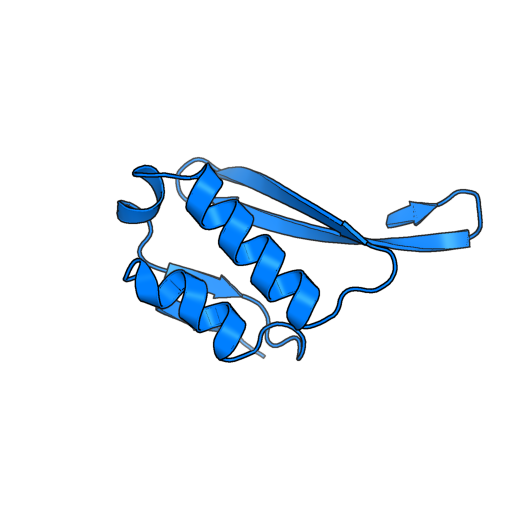 N 1
ATOM 643 C CA . ALA A 1 80 ? -11.977 -3.131 0.065 1.00 95.75 80 ALA A CA 1
ATOM 644 C C . ALA A 1 80 ? -13.164 -2.712 -0.826 1.00 95.75 80 ALA A C 1
ATOM 646 O O . ALA A 1 80 ? -14.088 -3.489 -1.077 1.00 95.75 80 ALA A O 1
ATOM 647 N N . LEU A 1 81 ? -13.114 -1.479 -1.329 1.00 95.50 81 LEU A N 1
ATOM 648 C CA . LEU A 1 81 ? -14.024 -0.899 -2.310 1.00 95.50 81 LEU A CA 1
ATOM 649 C C . LEU A 1 81 ? -13.217 -0.430 -3.524 1.00 95.50 81 LEU A C 1
ATOM 651 O O . LEU A 1 81 ? -12.137 0.150 -3.396 1.00 95.50 81 LEU A O 1
ATOM 655 N N . LEU A 1 82 ? -13.758 -0.673 -4.714 1.00 93.62 82 LEU A N 1
ATOM 656 C CA . LEU A 1 82 ? -13.118 -0.288 -5.968 1.00 93.62 82 LEU A CA 1
ATOM 657 C C . LEU A 1 82 ? -13.622 1.072 -6.428 1.00 93.62 82 LEU A C 1
ATOM 659 O O . LEU A 1 82 ? -14.819 1.353 -6.343 1.00 93.62 82 LEU A O 1
ATOM 663 N N . SER A 1 83 ? -12.721 1.877 -6.986 1.00 88.88 83 SER A N 1
ATOM 664 C CA . SER A 1 83 ? -13.116 3.079 -7.712 1.00 88.88 83 SER A CA 1
ATOM 665 C C . SER A 1 83 ? -14.062 2.737 -8.872 1.00 88.88 83 SER A C 1
ATOM 667 O O . SER A 1 83 ? -14.013 1.641 -9.459 1.00 88.88 83 SER A O 1
ATOM 669 N N . VAL A 1 84 ? -14.920 3.707 -9.198 1.00 84.06 84 VAL A N 1
ATOM 670 C CA . VAL A 1 84 ? -15.720 3.700 -10.429 1.00 84.06 84 VAL A CA 1
ATOM 671 C C . VAL A 1 84 ? -14.761 3.574 -11.631 1.00 84.06 84 VAL A C 1
ATOM 673 O O . VAL A 1 84 ? -13.634 4.075 -11.524 1.00 84.06 84 VAL A O 1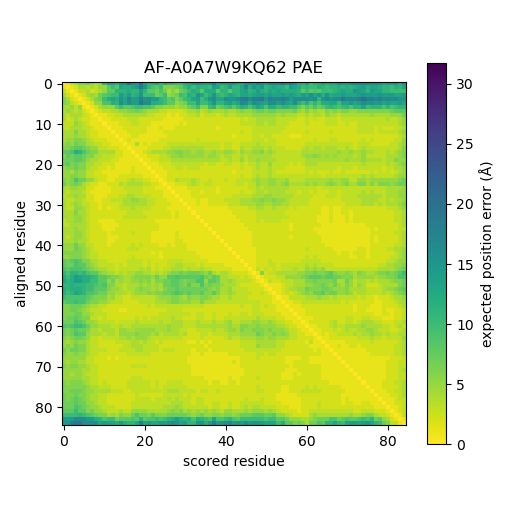
ATOM 676 N N . PRO A 1 85 ? -15.136 2.836 -12.696 1.00 73.69 85 PRO A N 1
ATOM 677 C CA . PRO A 1 85 ? -14.347 2.752 -13.924 1.00 73.69 85 PRO A CA 1
ATOM 678 C C . PRO A 1 85 ? -14.057 4.115 -14.552 1.00 73.69 85 PRO A C 1
ATOM 680 O O . PRO A 1 85 ? -14.945 4.995 -14.474 1.00 73.69 85 PRO A O 1
#

Solvent-accessible surface area (backbone atoms only — not comparable to full-atom values): 5098 Å² total; per-residue (Å²): 90,78,44,98,83,77,46,59,36,46,71,48,71,45,71,43,78,90,80,64,47,74,46,73,61,48,75,36,73,73,89,39,38,70,56,47,32,50,36,50,48,52,43,51,63,70,46,46,81,58,43,71,76,44,57,67,42,81,40,72,88,52,83,44,65,38,72,71,38,47,47,60,39,44,76,56,68,20,44,75,42,70,58,81,134

Nearest PDB structures (foldseek):
  7pkq-assembly1_k  TM=6.384E-01  e=9.333E-01  Chlamydomonas reinhardtii
  7nwt-assembly1_p  TM=5.388E-01  e=9.939E-01  Escherichia coli
  6gsj-assembly2_2A  TM=5.677E-01  e=1.449E+00  Thermus thermophilus HB8
  8any-assembly1_AI  TM=5.777E-01  e=2.553E+00  Homo sapiens
  8apo-assembly1_Bk  TM=5.789E-01  e=2.719E+00  Polytomella magna

Mean predicted aligned error: 3.81 Å